Protein AF-A0A1J5K8V0-F1 (afdb_monomer)

pLDDT: mean 79.78, std 10.45, range [48.22, 89.38]

Foldseek 3Di:
DDFLVRVCVVVVDDSVVSVVVVVVCVVVVQWDWDDDPPTTDTDGPVVVVVVPPPPVVVVVVPD

Sequence (63 aa):
MATNKDLIEKAEMSVPTVSGYLKTISAVNILIATRKGPWTYYKRNEKLIQDFSWPWFIGIQNR

Structure (mmCIF, N/CA/C/O backbone):
data_AF-A0A1J5K8V0-F1
#
_entry.id   AF-A0A1J5K8V0-F1
#
loop_
_atom_site.group_PDB
_atom_site.id
_atom_site.type_symbol
_atom_site.label_atom_id
_atom_site.label_alt_id
_atom_site.label_comp_id
_atom_site.label_asym_id
_atom_site.label_entity_id
_atom_site.label_seq_id
_atom_site.pdbx_PDB_ins_code
_atom_site.Cartn_x
_atom_site.Cartn_y
_atom_site.Cartn_z
_atom_site.occupancy
_atom_site.B_iso_or_equiv
_atom_site.auth_seq_id
_atom_site.auth_comp_id
_atom_site.auth_asym_id
_atom_site.auth_atom_id
_atom_site.pdbx_PDB_model_num
ATOM 1 N N . MET A 1 1 ? 6.867 8.420 7.663 1.00 62.88 1 MET A N 1
ATOM 2 C CA . MET A 1 1 ? 5.994 8.138 6.500 1.00 62.88 1 MET A CA 1
ATOM 3 C C . MET A 1 1 ? 6.922 7.789 5.356 1.00 62.88 1 MET A C 1
ATOM 5 O O . MET A 1 1 ? 7.857 8.550 5.159 1.00 62.88 1 MET A O 1
ATOM 9 N N . ALA A 1 2 ? 6.728 6.652 4.690 1.00 78.62 2 ALA A N 1
ATOM 10 C CA . ALA A 1 2 ? 7.628 6.205 3.623 1.00 78.62 2 ALA A CA 1
ATOM 11 C C . ALA A 1 2 ? 7.049 6.572 2.251 1.00 78.62 2 ALA A C 1
ATOM 13 O O . ALA A 1 2 ? 5.826 6.509 2.060 1.00 78.62 2 ALA A O 1
ATOM 14 N N . THR A 1 3 ? 7.911 6.976 1.321 1.00 83.38 3 THR A N 1
ATOM 15 C CA . THR A 1 3 ? 7.531 7.169 -0.083 1.00 83.38 3 THR A CA 1
ATOM 16 C C . THR A 1 3 ? 7.644 5.851 -0.848 1.00 83.38 3 THR A C 1
ATOM 18 O O . THR A 1 3 ? 8.280 4.904 -0.392 1.00 83.38 3 THR A O 1
ATOM 21 N N . ASN A 1 4 ? 7.033 5.777 -2.033 1.00 78.62 4 ASN A N 1
ATOM 22 C CA . ASN A 1 4 ? 7.137 4.590 -2.887 1.00 78.62 4 ASN A CA 1
ATOM 23 C C . ASN A 1 4 ? 8.604 4.260 -3.230 1.00 78.62 4 ASN A C 1
ATOM 25 O O . ASN A 1 4 ? 8.994 3.100 -3.205 1.00 78.62 4 ASN A O 1
ATOM 29 N N . LYS A 1 5 ? 9.435 5.285 -3.466 1.00 79.12 5 LYS A N 1
ATOM 30 C CA . LYS A 1 5 ? 10.860 5.113 -3.774 1.00 79.12 5 LYS A CA 1
ATOM 31 C C . LYS A 1 5 ? 11.617 4.442 -2.621 1.00 79.12 5 LYS A C 1
ATOM 33 O O . LYS A 1 5 ? 12.312 3.461 -2.857 1.00 79.12 5 LYS A O 1
ATOM 38 N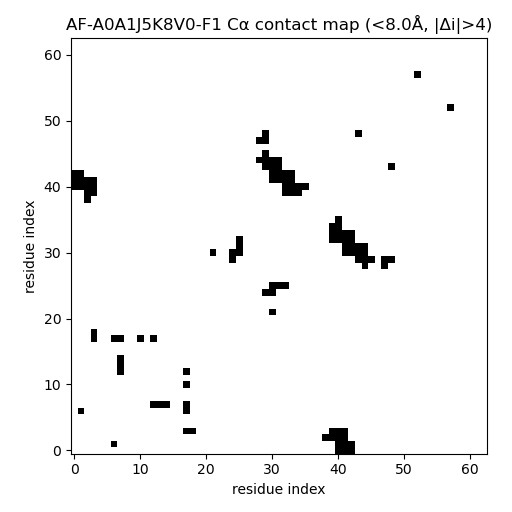 N . ASP A 1 6 ? 11.392 4.901 -1.389 1.00 81.56 6 ASP A N 1
ATOM 39 C CA . ASP A 1 6 ? 12.032 4.326 -0.194 1.00 81.56 6 ASP A CA 1
ATOM 40 C C . ASP A 1 6 ? 11.633 2.855 0.017 1.00 81.56 6 ASP A C 1
ATOM 42 O O . ASP A 1 6 ? 12.421 2.035 0.485 1.00 81.56 6 ASP A O 1
ATOM 46 N N . LEU A 1 7 ? 10.386 2.508 -0.320 1.00 81.19 7 LEU A N 1
ATOM 47 C CA . LEU A 1 7 ? 9.872 1.143 -0.200 1.00 81.19 7 LEU A CA 1
ATOM 48 C C . LEU A 1 7 ? 10.443 0.216 -1.274 1.00 81.19 7 LEU A C 1
ATOM 50 O O . LEU A 1 7 ? 10.673 -0.952 -0.986 1.00 81.19 7 LEU A O 1
ATOM 54 N N . ILE A 1 8 ? 10.696 0.727 -2.479 1.00 81.12 8 ILE A N 1
ATOM 55 C CA . ILE A 1 8 ? 11.323 -0.026 -3.572 1.00 81.12 8 ILE A CA 1
ATOM 56 C C . ILE A 1 8 ? 12.767 -0.387 -3.221 1.00 81.12 8 ILE A C 1
ATOM 58 O O . ILE A 1 8 ? 13.136 -1.555 -3.327 1.00 81.12 8 ILE A O 1
ATOM 62 N N . GLU A 1 9 ? 13.555 0.585 -2.747 1.00 80.62 9 GLU A N 1
ATOM 63 C CA . GLU A 1 9 ? 14.945 0.354 -2.323 1.00 80.62 9 GLU A CA 1
ATOM 64 C C . GLU A 1 9 ? 15.022 -0.664 -1.179 1.00 80.62 9 GLU A C 1
ATOM 66 O O . GLU A 1 9 ? 15.907 -1.513 -1.159 1.00 80.62 9 GLU A O 1
ATOM 71 N N . LYS A 1 10 ? 14.056 -0.628 -0.255 1.00 82.62 10 LYS A N 1
ATOM 72 C CA . LYS A 1 10 ? 14.020 -1.528 0.901 1.00 82.62 10 LYS A CA 1
ATOM 73 C C . LYS A 1 10 ? 13.475 -2.926 0.597 1.00 82.62 10 LYS A C 1
ATOM 75 O O . LYS A 1 10 ? 13.794 -3.863 1.322 1.00 82.62 10 LYS A O 1
ATOM 80 N N . ALA A 1 11 ? 12.608 -3.060 -0.402 1.00 80.12 11 ALA A N 1
ATOM 81 C CA . ALA A 1 11 ? 11.981 -4.333 -0.744 1.00 80.12 11 ALA A CA 1
ATOM 82 C C . ALA A 1 11 ? 12.836 -5.193 -1.685 1.00 80.12 11 ALA A C 1
ATOM 84 O O . ALA A 1 11 ? 12.486 -6.349 -1.879 1.00 80.12 11 ALA A O 1
ATOM 85 N N . GLU A 1 12 ? 13.902 -4.647 -2.290 1.00 82.81 12 GLU A N 1
ATOM 86 C CA . GLU A 1 12 ? 14.711 -5.321 -3.327 1.00 82.81 12 GLU A CA 1
ATOM 87 C C . GLU A 1 12 ? 13.855 -5.875 -4.488 1.00 82.81 12 GLU A C 1
ATOM 89 O O . GLU A 1 12 ? 14.163 -6.882 -5.123 1.00 82.81 12 GLU A O 1
ATOM 94 N N . MET A 1 13 ? 12.738 -5.203 -4.772 1.00 81.25 13 MET A N 1
ATOM 95 C CA . MET A 1 13 ? 11.740 -5.617 -5.756 1.00 81.25 13 MET A CA 1
ATOM 96 C C . MET A 1 13 ? 11.619 -4.591 -6.878 1.00 81.25 13 MET A C 1
ATOM 98 O O . MET A 1 13 ? 11.915 -3.408 -6.716 1.00 81.25 13 MET A O 1
ATOM 102 N N . SER A 1 14 ? 11.111 -5.030 -8.032 1.00 84.38 14 SER A N 1
ATOM 103 C CA . SER A 1 14 ? 10.889 -4.122 -9.157 1.00 84.38 14 SER A CA 1
ATOM 104 C C . SER A 1 14 ? 9.811 -3.068 -8.845 1.00 84.38 14 SER A C 1
ATOM 106 O O . SER A 1 14 ? 8.801 -3.353 -8.191 1.00 84.38 14 SER A O 1
ATOM 108 N N . VAL A 1 15 ? 10.003 -1.852 -9.370 1.00 81.62 15 VAL A N 1
ATOM 109 C CA . VAL A 1 15 ? 9.078 -0.707 -9.257 1.00 81.62 15 VAL A CA 1
ATOM 110 C C . VAL A 1 15 ? 7.605 -1.074 -9.529 1.00 81.62 15 VAL A C 1
ATOM 112 O O . VAL A 1 15 ? 6.753 -0.732 -8.700 1.00 81.62 15 VAL A O 1
ATOM 115 N N . PRO A 1 16 ? 7.249 -1.768 -10.636 1.00 85.94 16 PRO A N 1
ATOM 116 C CA . PRO A 1 16 ? 5.852 -2.110 -10.902 1.00 85.94 16 PRO A CA 1
ATOM 117 C C . PRO A 1 16 ? 5.297 -3.127 -9.901 1.00 85.94 16 PRO A C 1
ATOM 119 O O . PRO A 1 16 ? 4.126 -3.033 -9.532 1.00 85.94 16 PRO A O 1
ATOM 122 N N . THR A 1 17 ? 6.125 -4.055 -9.412 1.00 86.06 17 THR A N 1
ATOM 123 C CA . THR A 1 17 ? 5.701 -5.047 -8.418 1.00 86.06 17 THR A CA 1
ATOM 124 C C . THR A 1 17 ? 5.348 -4.370 -7.097 1.00 86.06 17 THR A C 1
ATOM 126 O O . THR A 1 17 ? 4.234 -4.546 -6.603 1.00 86.06 17 THR A O 1
ATOM 129 N N . VAL A 1 18 ? 6.239 -3.529 -6.560 1.00 85.94 18 VAL A N 1
ATOM 130 C CA . VAL A 1 18 ? 5.994 -2.796 -5.304 1.00 85.94 18 VAL A CA 1
ATOM 131 C C . VAL A 1 18 ? 4.777 -1.884 -5.437 1.00 85.94 18 VAL A C 1
ATOM 133 O O . VAL A 1 18 ? 3.913 -1.873 -4.561 1.00 85.94 18 VAL A O 1
ATOM 136 N N . SER A 1 19 ? 4.640 -1.177 -6.563 1.00 85.88 19 SER A N 1
ATOM 137 C CA . SER A 1 19 ? 3.471 -0.323 -6.790 1.00 85.88 19 SER A CA 1
ATOM 138 C C . SER A 1 19 ? 2.159 -1.110 -6.852 1.00 85.88 19 SER A C 1
ATOM 140 O O . SER A 1 19 ? 1.136 -0.606 -6.382 1.00 85.88 19 SER A O 1
ATOM 142 N N . GLY A 1 20 ? 2.168 -2.308 -7.444 1.00 86.25 20 GLY A N 1
ATOM 143 C CA . GLY A 1 20 ? 1.007 -3.196 -7.480 1.00 86.25 20 GLY A CA 1
ATOM 144 C C . GLY A 1 20 ? 0.606 -3.644 -6.077 1.00 86.25 20 GLY A C 1
ATOM 145 O O . GLY A 1 20 ? -0.546 -3.471 -5.682 1.00 86.25 20 GLY A O 1
ATOM 146 N N . TYR A 1 21 ? 1.573 -4.113 -5.285 1.00 87.94 21 TYR A N 1
ATOM 147 C CA . TYR A 1 21 ? 1.338 -4.502 -3.893 1.00 87.94 21 TYR A CA 1
ATOM 148 C C . TYR A 1 21 ? 0.804 -3.345 -3.047 1.00 87.94 21 TYR A C 1
ATOM 150 O O . TYR A 1 21 ? -0.185 -3.517 -2.338 1.00 87.94 21 TYR A O 1
ATOM 158 N N . LEU A 1 22 ? 1.393 -2.151 -3.150 1.00 85.81 22 LEU A N 1
ATOM 159 C CA . LEU A 1 22 ? 0.941 -0.989 -2.380 1.00 85.81 22 LEU A CA 1
ATOM 160 C C . LEU A 1 22 ? -0.498 -0.590 -2.710 1.00 85.81 22 LEU A C 1
ATOM 162 O O . LEU A 1 22 ? -1.247 -0.242 -1.796 1.00 85.81 22 LEU A O 1
ATOM 166 N N . LYS A 1 23 ? -0.914 -0.693 -3.979 1.00 85.94 23 LYS A N 1
ATOM 167 C CA . LYS A 1 23 ? -2.317 -0.482 -4.366 1.00 85.94 23 LYS A CA 1
ATOM 168 C C . LYS A 1 23 ? -3.239 -1.502 -3.710 1.00 85.94 23 LYS A C 1
ATOM 170 O O . LYS A 1 23 ? -4.228 -1.101 -3.104 1.00 85.94 23 LYS A O 1
ATOM 175 N N . THR A 1 24 ? -2.909 -2.788 -3.792 1.00 88.12 24 THR A N 1
ATOM 176 C CA . THR A 1 24 ? -3.736 -3.857 -3.214 1.00 88.12 24 THR A CA 1
ATOM 177 C C . THR A 1 24 ? -3.845 -3.718 -1.697 1.00 88.12 24 THR A C 1
ATOM 179 O O . THR A 1 24 ? -4.945 -3.740 -1.155 1.00 88.12 24 THR A O 1
ATOM 182 N N . ILE A 1 25 ? -2.722 -3.493 -1.012 1.00 87.25 25 ILE A N 1
ATOM 183 C CA . ILE A 1 25 ? -2.660 -3.365 0.451 1.00 87.25 25 ILE A CA 1
ATOM 184 C C . ILE A 1 25 ? -3.364 -2.080 0.928 1.00 87.25 25 ILE A C 1
ATOM 186 O O . ILE A 1 25 ? -4.005 -2.070 1.981 1.00 87.25 25 ILE A O 1
ATOM 190 N N . SER A 1 26 ? -3.286 -0.993 0.154 1.00 85.94 26 SER A N 1
ATOM 191 C CA . SER A 1 26 ? -4.035 0.232 0.448 1.00 85.94 26 SER A CA 1
ATOM 192 C C . SER A 1 26 ? -5.538 0.065 0.204 1.00 85.94 26 SER A C 1
ATOM 194 O O . SER A 1 26 ? -6.324 0.605 0.978 1.00 85.94 26 SER A O 1
ATOM 196 N N . ALA A 1 27 ? -5.950 -0.705 -0.811 1.00 86.25 27 ALA A N 1
ATOM 197 C CA . ALA A 1 27 ? -7.362 -0.969 -1.102 1.00 86.25 27 ALA A CA 1
ATOM 198 C C . ALA A 1 27 ? -8.063 -1.745 0.025 1.00 86.25 27 ALA A C 1
ATOM 200 O O . ALA A 1 27 ? -9.234 -1.505 0.298 1.00 86.25 27 ALA A O 1
ATOM 201 N N . VAL A 1 28 ? -7.333 -2.621 0.723 1.00 86.94 28 VAL A N 1
ATOM 202 C CA . VAL A 1 28 ? -7.831 -3.352 1.905 1.00 86.94 28 VAL A CA 1
ATOM 203 C C . VAL A 1 28 ? -7.596 -2.607 3.227 1.00 86.94 28 VAL A C 1
ATOM 205 O O . VAL A 1 28 ? -7.759 -3.174 4.303 1.00 86.94 28 VAL A O 1
ATOM 208 N N . ASN A 1 29 ? -7.213 -1.327 3.163 1.00 83.75 29 ASN A N 1
ATOM 209 C CA . ASN A 1 29 ? -7.061 -0.426 4.309 1.00 83.75 29 ASN A CA 1
ATOM 210 C C . ASN A 1 29 ? -6.002 -0.847 5.356 1.00 83.75 29 ASN A C 1
ATOM 212 O O . ASN A 1 29 ? -5.988 -0.336 6.478 1.00 83.75 29 ASN A O 1
ATOM 216 N N . ILE A 1 30 ? -5.079 -1.744 4.987 1.00 86.25 30 ILE A N 1
ATOM 217 C CA . ILE A 1 30 ? -3.908 -2.120 5.803 1.00 86.25 30 ILE A CA 1
ATOM 218 C C . ILE A 1 30 ? -2.864 -0.992 5.791 1.00 86.25 30 ILE A C 1
ATOM 220 O O . ILE A 1 30 ? -2.164 -0.754 6.780 1.00 86.25 30 ILE A O 1
ATOM 224 N N . LEU A 1 31 ? -2.777 -0.258 4.679 1.00 88.69 31 LEU A N 1
ATOM 225 C CA . LEU A 1 31 ? -1.967 0.950 4.544 1.00 88.69 31 LEU A CA 1
ATOM 226 C C . LEU A 1 31 ? -2.861 2.164 4.294 1.00 88.69 31 LEU A C 1
ATOM 228 O O . LEU A 1 31 ? -3.714 2.162 3.410 1.00 88.69 31 LEU A O 1
ATOM 232 N N . ILE A 1 32 ? -2.592 3.234 5.032 1.00 87.31 32 ILE A N 1
ATOM 233 C CA . ILE A 1 32 ? -3.180 4.551 4.826 1.00 87.31 32 ILE A CA 1
ATOM 234 C C . ILE A 1 32 ? -2.290 5.295 3.834 1.00 87.31 32 ILE A C 1
ATOM 236 O O . ILE A 1 32 ? -1.149 5.654 4.150 1.00 87.31 32 ILE A O 1
ATOM 240 N N . ALA A 1 33 ? -2.816 5.521 2.633 1.00 86.56 33 A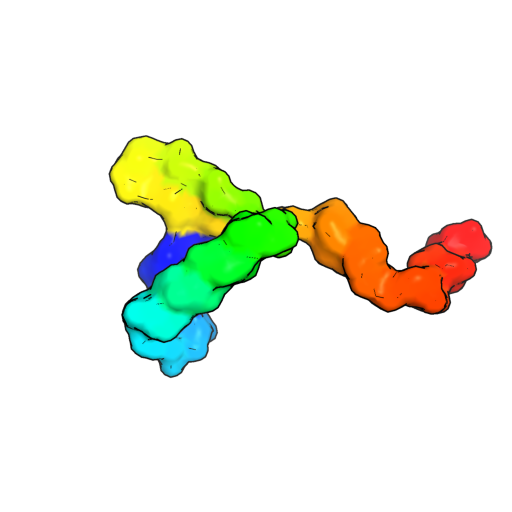LA A N 1
ATOM 241 C CA . ALA A 1 33 ? -2.198 6.379 1.636 1.00 86.56 33 ALA A CA 1
ATOM 242 C C . ALA A 1 33 ? -2.597 7.840 1.898 1.00 86.56 33 ALA A C 1
ATOM 244 O O . ALA A 1 33 ? -3.776 8.186 1.928 1.00 86.56 33 ALA A O 1
ATOM 245 N N . THR A 1 34 ? -1.619 8.719 2.095 1.00 86.94 34 THR A N 1
ATOM 246 C CA . THR A 1 34 ? -1.831 10.161 2.263 1.00 86.94 34 THR A CA 1
ATOM 247 C C . THR A 1 34 ? -1.129 10.903 1.139 1.00 86.94 34 THR A C 1
ATOM 249 O O . THR A 1 34 ? 0.094 10.842 1.007 1.00 86.94 34 THR A O 1
ATOM 252 N N . ARG A 1 35 ? -1.891 11.639 0.331 1.00 85.81 35 ARG A N 1
ATOM 253 C CA . ARG A 1 35 ? -1.328 12.485 -0.722 1.00 85.81 35 ARG A CA 1
ATOM 254 C C . ARG A 1 35 ? -0.900 13.825 -0.125 1.00 85.81 35 ARG A C 1
ATOM 256 O O . ARG A 1 35 ? -1.727 14.539 0.435 1.00 85.81 35 ARG A O 1
ATOM 263 N N . LYS A 1 36 ? 0.383 14.169 -0.242 1.00 87.31 36 LYS A N 1
ATOM 264 C CA . LYS A 1 36 ? 0.923 15.488 0.120 1.00 87.31 36 LYS A CA 1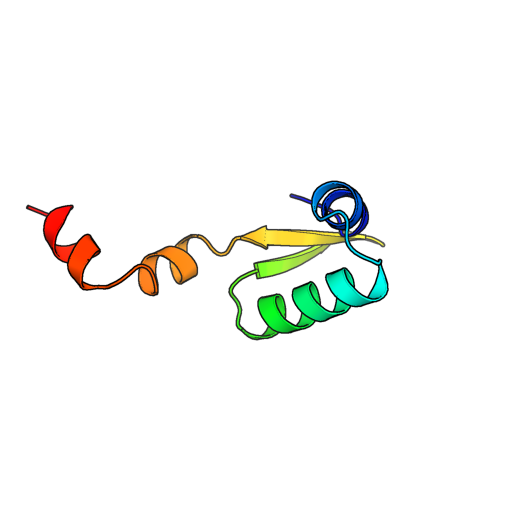
ATOM 265 C C . LYS A 1 36 ? 1.655 16.057 -1.092 1.00 87.31 36 LYS A C 1
ATOM 267 O O . LYS A 1 36 ? 2.774 15.656 -1.406 1.00 87.31 36 LYS A O 1
ATOM 272 N N . GLY A 1 37 ? 0.981 16.969 -1.793 1.00 86.06 37 GLY A N 1
ATOM 273 C CA . GLY A 1 37 ? 1.473 17.542 -3.045 1.00 86.06 37 GLY A CA 1
ATOM 274 C C . GLY A 1 37 ? 1.652 16.471 -4.136 1.00 86.06 37 GLY A C 1
ATOM 275 O O . GLY A 1 37 ? 0.722 15.690 -4.373 1.00 86.06 37 GLY A O 1
ATOM 276 N N . PRO A 1 38 ? 2.819 16.407 -4.806 1.00 83.94 38 PRO A N 1
ATOM 277 C CA . PRO A 1 38 ? 3.075 15.422 -5.857 1.00 83.94 38 PRO A CA 1
ATOM 278 C C . PRO A 1 38 ? 3.350 14.008 -5.317 1.00 83.94 38 PRO A C 1
ATOM 280 O O . PRO A 1 38 ? 3.337 13.053 -6.091 1.00 83.94 38 PRO A O 1
ATOM 283 N N . TRP A 1 39 ? 3.562 13.842 -4.006 1.00 81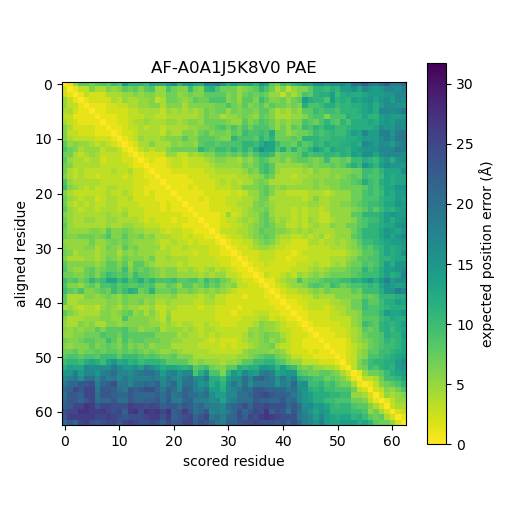.88 39 TRP A N 1
ATOM 284 C CA . TRP A 1 39 ? 3.983 12.573 -3.415 1.00 81.88 39 TRP A CA 1
ATOM 285 C C . TRP A 1 39 ? 2.848 11.877 -2.658 1.00 81.88 39 TRP A C 1
ATOM 287 O O . TRP A 1 39 ? 2.094 12.493 -1.899 1.00 81.88 39 TRP A O 1
ATOM 297 N N . THR A 1 40 ? 2.744 10.559 -2.848 1.00 82.31 40 THR A N 1
ATOM 298 C CA . THR A 1 40 ? 1.875 9.693 -2.041 1.00 82.31 40 THR A CA 1
ATOM 299 C C . THR A 1 40 ? 2.715 9.025 -0.969 1.00 82.31 40 THR A C 1
ATOM 301 O O . THR A 1 40 ? 3.688 8.331 -1.267 1.00 82.31 40 THR A O 1
ATOM 304 N N . TYR A 1 41 ? 2.331 9.250 0.278 1.00 85.94 41 TYR A N 1
ATOM 305 C CA . TYR A 1 41 ? 2.968 8.680 1.449 1.00 85.94 41 TYR A CA 1
ATOM 306 C C . TYR A 1 41 ? 2.156 7.504 1.957 1.00 85.94 41 TYR A C 1
ATOM 308 O O . TYR A 1 41 ? 0.931 7.582 2.014 1.00 85.94 41 TYR A O 1
ATOM 316 N N . TYR A 1 42 ? 2.840 6.453 2.392 1.00 86.94 42 TYR A N 1
ATOM 317 C CA . TYR A 1 42 ? 2.201 5.291 2.995 1.00 86.94 42 TYR A CA 1
ATOM 318 C C . TYR A 1 42 ? 2.528 5.223 4.490 1.00 86.94 42 TYR A C 1
ATOM 320 O O . TYR A 1 42 ? 3.668 5.455 4.923 1.00 86.94 42 TYR A O 1
ATOM 328 N N . LYS A 1 43 ? 1.506 4.919 5.293 1.00 88.00 43 LYS A N 1
ATOM 329 C CA . LYS A 1 43 ? 1.614 4.642 6.730 1.00 88.00 43 LYS A CA 1
ATOM 330 C C . LYS A 1 43 ? 0.816 3.381 7.060 1.00 88.00 43 LYS A C 1
ATOM 332 O O . LYS A 1 43 ? -0.264 3.187 6.519 1.00 88.00 43 LYS A O 1
ATOM 337 N N . ARG A 1 44 ? 1.323 2.537 7.961 1.00 88.12 44 ARG A N 1
ATOM 338 C CA . ARG A 1 44 ? 0.587 1.363 8.451 1.00 88.12 44 ARG A CA 1
ATOM 339 C C . ARG A 1 44 ? -0.649 1.765 9.246 1.00 88.12 44 ARG A C 1
ATOM 341 O O . ARG A 1 44 ? -0.586 2.680 10.072 1.00 88.12 44 ARG A O 1
ATOM 348 N N . ASN A 1 45 ? -1.749 1.063 8.998 1.00 89.38 45 ASN A N 1
ATOM 349 C CA . ASN A 1 45 ? -2.945 1.135 9.818 1.00 89.38 45 ASN A CA 1
ATOM 350 C C . ASN A 1 45 ? -2.778 0.207 11.028 1.00 89.38 45 ASN A C 1
ATOM 352 O O . ASN A 1 45 ? -3.275 -0.914 11.034 1.00 89.38 45 ASN A O 1
ATOM 356 N N . GLU A 1 46 ? -2.033 0.667 12.037 1.00 85.25 46 GLU A N 1
ATOM 357 C CA . GLU A 1 46 ? -1.711 -0.139 13.227 1.00 85.25 46 GLU A CA 1
ATOM 358 C C . GLU A 1 46 ? -2.969 -0.648 13.941 1.00 85.25 46 GLU A C 1
ATOM 360 O O . GLU A 1 46 ? -2.982 -1.780 14.403 1.00 85.25 46 GLU A O 1
ATOM 365 N N . LYS A 1 47 ? -4.053 0.141 13.955 1.00 83.88 47 LYS A N 1
ATOM 366 C CA . LYS A 1 47 ? -5.334 -0.264 14.547 1.00 83.88 47 LYS A CA 1
ATOM 367 C C . LYS A 1 47 ? -5.900 -1.501 13.848 1.00 83.88 47 LYS A C 1
ATOM 369 O O . LYS A 1 47 ? -6.169 -2.498 14.496 1.00 83.88 47 LYS A O 1
ATOM 374 N N . LEU A 1 48 ? -6.015 -1.449 12.522 1.00 84.94 48 LEU A N 1
ATOM 375 C CA . LEU A 1 48 ? -6.546 -2.563 11.737 1.00 84.94 48 LEU A CA 1
ATOM 376 C C . LEU A 1 48 ? -5.628 -3.788 11.807 1.00 84.94 48 LEU A C 1
ATOM 378 O O . LEU A 1 48 ? -6.101 -4.908 11.948 1.00 84.94 48 LEU A O 1
ATOM 382 N N . ILE A 1 49 ? -4.310 -3.585 11.766 1.00 84.75 49 ILE A N 1
ATOM 383 C CA . ILE A 1 49 ? -3.336 -4.673 11.934 1.00 84.75 49 ILE A CA 1
ATOM 384 C C . I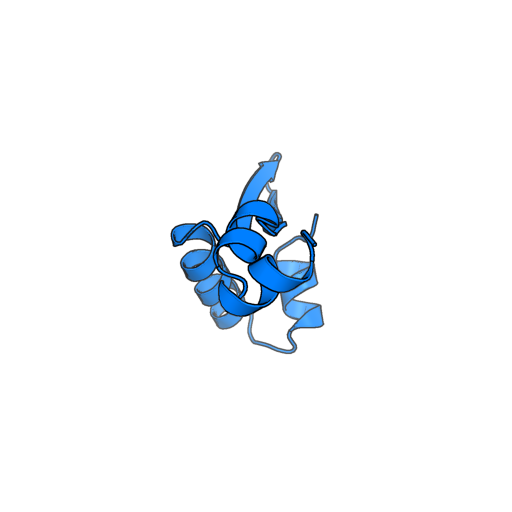LE A 1 49 ? -3.495 -5.337 13.307 1.00 84.75 49 ILE A C 1
ATOM 386 O O . ILE A 1 49 ? -3.396 -6.556 13.403 1.00 84.75 49 ILE A O 1
ATOM 390 N N . GLN A 1 50 ? -3.767 -4.560 14.353 1.00 82.69 50 GLN A N 1
ATOM 391 C CA . GLN A 1 50 ? -3.986 -5.067 15.703 1.00 82.69 50 GLN A CA 1
ATOM 392 C C . GLN A 1 50 ? -5.346 -5.763 15.857 1.00 82.69 50 GLN A C 1
ATOM 394 O O . GLN A 1 50 ? -5.424 -6.770 16.550 1.00 82.69 50 GLN A O 1
ATOM 399 N N . ASP A 1 51 ? -6.382 -5.297 15.159 1.00 82.44 51 ASP A N 1
ATOM 400 C CA . ASP A 1 51 ? -7.699 -5.945 15.131 1.00 82.44 51 ASP A CA 1
ATOM 401 C C . ASP A 1 51 ? -7.653 -7.304 14.396 1.00 82.44 51 ASP A C 1
ATOM 403 O O . ASP A 1 51 ? -8.343 -8.249 14.779 1.00 82.44 51 ASP A O 1
ATOM 407 N N . PHE A 1 52 ? -6.811 -7.428 13.361 1.00 78.56 52 PHE A N 1
ATOM 408 C CA . PHE A 1 52 ? -6.553 -8.692 12.652 1.00 78.56 52 PHE A CA 1
ATOM 409 C C . PHE A 1 52 ? -5.451 -9.546 13.289 1.00 78.56 52 PHE A C 1
ATOM 411 O O . PHE A 1 52 ? -5.321 -10.726 12.950 1.00 78.56 52 PHE A O 1
ATOM 418 N N . SER A 1 53 ? -4.650 -8.975 14.193 1.00 73.38 53 SER A N 1
ATOM 419 C CA . SER A 1 53 ? -3.671 -9.719 14.977 1.00 73.38 53 SER A CA 1
ATOM 420 C C . SER A 1 53 ? -4.434 -10.752 15.788 1.00 73.38 53 SER A C 1
ATOM 422 O O . SER A 1 53 ? -5.184 -10.409 16.695 1.00 73.38 53 SER A O 1
ATOM 424 N N . TRP A 1 54 ? -4.248 -12.009 15.390 1.00 67.50 54 TRP A N 1
ATOM 425 C CA . TRP A 1 54 ? -4.889 -13.220 15.886 1.00 67.50 54 TRP A CA 1
ATOM 426 C C . TRP A 1 54 ? -5.658 -13.037 17.214 1.00 67.50 54 TRP A C 1
ATOM 428 O O . TRP A 1 54 ? -5.028 -12.819 18.255 1.00 67.50 54 TRP A O 1
ATOM 438 N N . PRO A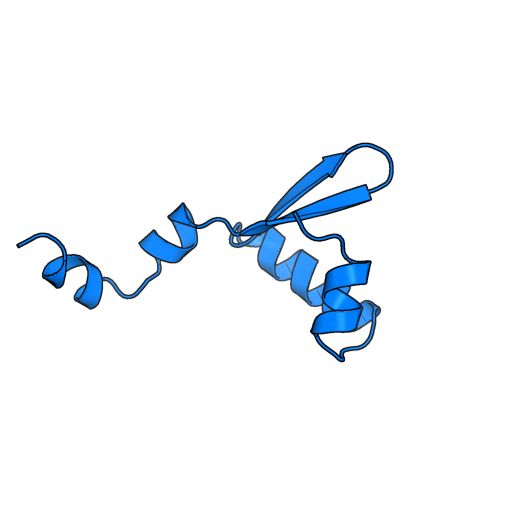 1 55 ? -7.000 -13.183 17.217 1.00 65.69 55 PRO A N 1
ATOM 439 C CA . PRO A 1 55 ? -7.842 -12.903 18.386 1.00 65.69 55 PRO A CA 1
ATOM 440 C C . PRO A 1 55 ? -7.403 -13.632 19.661 1.00 65.69 55 PRO A C 1
ATOM 442 O O . PRO A 1 55 ? -7.565 -13.124 20.769 1.00 65.69 55 PRO A O 1
ATOM 445 N N . TRP A 1 56 ? -6.787 -14.807 19.514 1.00 60.38 56 TRP A N 1
ATOM 446 C CA . TRP A 1 56 ? -6.337 -15.619 20.641 1.00 60.38 56 TRP A CA 1
ATOM 447 C C . TRP A 1 56 ? -5.121 -15.042 21.379 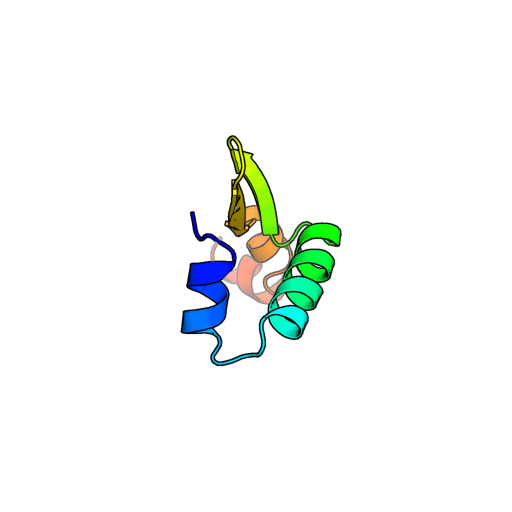1.00 60.38 56 TRP A C 1
ATOM 449 O O . TRP A 1 56 ? -4.855 -15.453 22.503 1.00 60.38 56 TRP A O 1
ATOM 459 N N . PHE A 1 57 ? -4.397 -14.085 20.789 1.00 56.62 57 PHE A N 1
ATOM 460 C CA . PHE A 1 57 ? -3.314 -13.366 21.469 1.00 56.62 57 PHE A CA 1
ATOM 461 C C . PHE A 1 57 ? -3.820 -12.135 22.240 1.00 56.62 57 PHE A C 1
ATOM 463 O O . PHE A 1 57 ? -3.269 -11.796 23.287 1.00 56.62 57 PHE A O 1
ATOM 470 N N . ILE A 1 58 ? -4.905 -11.499 21.783 1.00 59.28 58 ILE A N 1
ATOM 471 C CA . ILE A 1 58 ? -5.480 -10.300 22.421 1.00 59.28 58 ILE A CA 1
ATOM 472 C C . ILE A 1 58 ? -6.125 -10.641 23.777 1.00 59.28 58 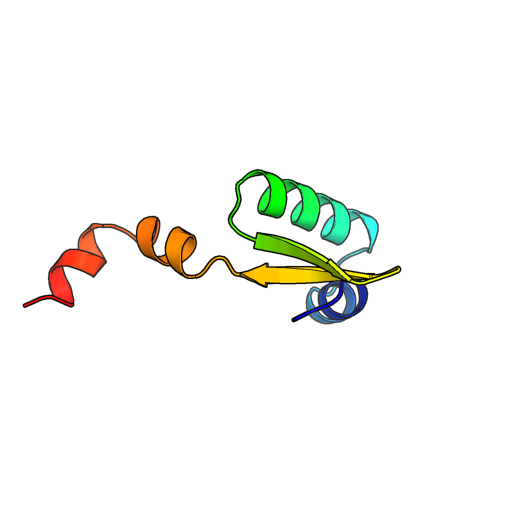ILE A C 1
ATOM 474 O O . ILE A 1 58 ? -6.086 -9.839 24.707 1.00 59.28 58 ILE A O 1
ATOM 478 N N . GLY A 1 59 ? -6.635 -11.869 23.934 1.00 57.25 59 GLY A N 1
ATOM 479 C CA . GLY A 1 59 ? -7.180 -12.370 25.203 1.00 57.25 59 GLY A CA 1
ATOM 480 C C . GLY A 1 59 ? -6.147 -12.615 26.317 1.00 57.25 59 GLY A C 1
ATOM 481 O O . GLY A 1 59 ? -6.544 -12.815 27.462 1.00 57.25 59 GLY A O 1
ATOM 482 N N . ILE A 1 60 ? -4.842 -12.598 26.011 1.00 57.91 60 ILE A N 1
ATOM 483 C CA . ILE A 1 60 ? -3.761 -12.860 26.984 1.00 57.91 60 ILE A CA 1
ATOM 484 C C . ILE A 1 60 ? -3.144 -11.555 27.517 1.00 57.91 60 ILE A C 1
ATOM 486 O O . ILE A 1 60 ? -2.649 -11.528 28.635 1.00 57.91 60 ILE A O 1
ATOM 490 N N . GLN A 1 61 ? -3.204 -10.456 26.758 1.00 55.97 61 GLN A N 1
ATOM 491 C CA . GLN A 1 61 ? -2.626 -9.161 27.156 1.00 55.97 61 GLN A CA 1
ATOM 492 C C . GLN A 1 61 ? -3.525 -8.332 28.092 1.00 55.97 61 GLN A C 1
ATOM 494 O O . GLN A 1 61 ? -3.059 -7.340 28.641 1.00 55.97 61 GLN A O 1
ATOM 499 N N . ASN A 1 62 ? -4.793 -8.717 28.273 1.00 51.88 62 ASN A N 1
ATOM 500 C CA . ASN A 1 62 ? -5.785 -7.949 29.037 1.00 51.88 62 ASN A CA 1
ATOM 501 C C . ASN A 1 62 ? -6.225 -8.649 30.345 1.00 51.88 62 ASN A C 1
ATOM 503 O O . ASN A 1 62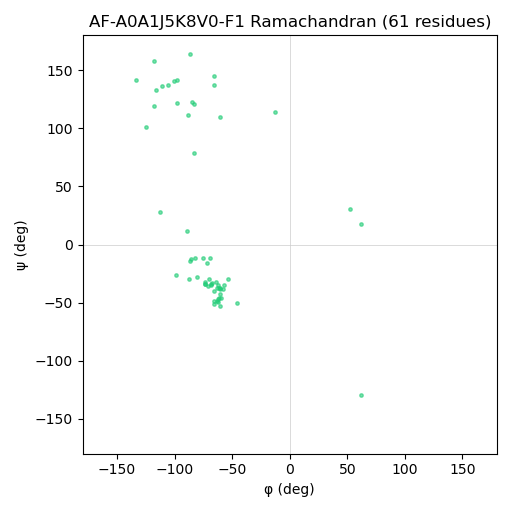 ? -7.363 -8.467 30.782 1.00 51.88 62 ASN A O 1
ATOM 507 N N . ARG A 1 63 ? -5.353 -9.481 30.936 1.00 48.22 63 ARG A N 1
ATOM 508 C CA . ARG A 1 63 ? -5.549 -10.142 32.240 1.00 48.22 63 ARG A CA 1
ATOM 509 C C . ARG A 1 63 ? -4.443 -9.795 33.222 1.00 48.22 63 ARG A C 1
ATOM 511 O O . ARG A 1 63 ? -3.287 -9.669 32.765 1.00 48.22 63 ARG A O 1
#

Radius of gyration: 14.56 Å; Cα contacts (8 Å, |Δi|>4): 57; chains: 1; bounding box: 23×33×43 Å

Mean predicted aligned error: 7.84 Å

Nearest PDB structures (foldseek):
  6j05-assembly1_A  TM=8.847E-01  e=7.290E-03  Acidithiobacillus ferrooxidans
  5k1y-assembly1_B  TM=8.448E-01  e=3.709E-02  Sulfolobus sp. NOB8H2
  7p6f-assembly2_CCC-2  TM=9.418E-01  e=1.174E-01  Streptomyces griseus
  2kjc-assembly1_B  TM=7.237E-01  e=3.239E-02  Staphylococcus aureus
  2rdp-assembly1_A-2  TM=7.687E-01  e=2.313E-01  Geobacillus stearothermophilus

Secondary structure (DSSP, 8-state):
-EEHHHHHHHHT--HHHHHHHHHHHHHTTSEEEEEETTEEEEEE-HHHHHHHS-HHHHHHHT-

Solvent-accessible surface area (backbone atoms only — not comparable to full-atom values): 3778 Å² total; per-residue (Å²): 121,46,41,65,68,62,49,30,71,72,62,80,46,58,67,70,58,50,52,50,50,51,50,57,42,35,74,73,52,48,28,48,75,45,78,58,84,96,46,59,30,43,38,76,28,61,67,58,52,54,72,66,43,55,69,82,58,59,70,64,75,78,113